Protein AF-A0A2S3R1T7-F1 (afdb_monomer_lite)

Foldseek 3Di:
DDDPDDDDDPDDPPDDPPPPDPPDFDDDPPDGCVLLVLLVVLCVVCVVVVNNVVSNVVSVVSSVVVVVDVVPHPPCPVVVVCQCVLVDFDPPDPPDHTPVPPPPPD

pLDDT: mean 74.43, std 14.08, range [41.09, 93.0]

Organism: Vibrio vulnificus (NCBI:txid672)

Secondary structure (DSSP, 8-state):
-PPPP-------TT-----S-S----EETTEEHHHHHHHHHHHHHHHHHT-HHHHHHHHHHHHHHHHHHHHHS-TTHHHHHHHHTT-S----BTTB--TT------

Radius of gyration: 21.79 Å; chains: 1; bounding box: 46×53×45 Å

InterPro domains:
  IPR009838 Type IV conjugative transfer system, protein TraL [PF07178] (18-104)

Sequence (106 aa):
MSQPPTQQYTLQANQNIVPYRVNEPQMVGPLNLKEIAPLVLFGLIGTAIGQTNYSVLVGGAITIVNMKLSKNFPPGYLYHYLWYQGFIPAKVTKYFPDPIKRRFYQ

Structure (mmCIF, N/CA/C/O backbone):
data_AF-A0A2S3R1T7-F1
#
_entry.id   AF-A0A2S3R1T7-F1
#
loop_
_atom_site.group_PDB
_atom_site.id
_atom_site.type_symbol
_atom_site.label_atom_id
_atom_site.label_alt_id
_atom_site.label_comp_id
_atom_site.label_asym_id
_atom_site.label_entity_id
_atom_site.label_seq_id
_atom_site.pdbx_PDB_ins_code
_atom_site.Cartn_x
_atom_site.Cartn_y
_atom_site.Cartn_z
_atom_site.occupancy
_atom_site.B_iso_or_equiv
_atom_site.auth_seq_id
_atom_site.auth_comp_id
_atom_site.auth_asym_id
_atom_site.auth_atom_id
_atom_site.pdbx_PDB_model_num
ATOM 1 N N . MET A 1 1 ? 25.629 25.455 9.169 1.00 43.09 1 MET A N 1
ATOM 2 C CA . MET A 1 1 ? 25.339 24.417 8.156 1.00 43.09 1 MET A CA 1
ATOM 3 C C . MET A 1 1 ? 25.508 25.048 6.785 1.00 43.09 1 MET A C 1
ATOM 5 O O . MET A 1 1 ? 24.627 25.769 6.342 1.00 43.09 1 MET A O 1
ATOM 9 N N . SER A 1 2 ? 26.682 24.888 6.179 1.00 41.09 2 SER A N 1
ATOM 10 C CA . SER A 1 2 ? 26.995 25.367 4.830 1.00 41.09 2 SER A CA 1
ATOM 11 C C . SER A 1 2 ? 26.393 24.413 3.795 1.00 41.09 2 SER A C 1
ATOM 13 O O . SER A 1 2 ? 26.560 23.200 3.902 1.00 41.09 2 SER A O 1
ATOM 15 N N . GLN A 1 3 ? 25.664 24.947 2.814 1.00 50.38 3 GLN A N 1
ATOM 16 C CA . GLN A 1 3 ? 25.212 24.168 1.660 1.00 50.38 3 GLN A CA 1
ATOM 17 C C . GLN A 1 3 ? 26.439 23.731 0.839 1.00 50.38 3 GLN A C 1
ATOM 19 O O . GLN A 1 3 ? 27.363 24.535 0.681 1.00 50.38 3 GLN A O 1
ATOM 24 N N . PRO A 1 4 ? 26.496 22.485 0.331 1.00 48.59 4 PRO A N 1
ATOM 25 C CA . PRO A 1 4 ? 27.588 22.073 -0.539 1.00 48.59 4 PRO A CA 1
ATOM 26 C C . PRO A 1 4 ? 27.517 22.843 -1.871 1.00 48.59 4 PRO A C 1
ATOM 28 O O . PRO A 1 4 ? 26.417 23.114 -2.357 1.00 48.59 4 PRO A O 1
ATOM 31 N N . PRO A 1 5 ? 28.663 23.206 -2.472 1.00 48.72 5 PRO A N 1
ATOM 32 C CA . PRO A 1 5 ? 28.693 23.960 -3.719 1.00 48.72 5 PRO A CA 1
ATOM 33 C C . PRO A 1 5 ? 28.074 23.143 -4.860 1.00 48.72 5 PRO A C 1
ATOM 35 O O . PRO A 1 5 ? 28.486 22.015 -5.134 1.00 48.72 5 PRO A O 1
ATOM 38 N N . THR A 1 6 ? 27.089 23.720 -5.546 1.00 56.72 6 THR A N 1
ATOM 39 C CA . THR A 1 6 ? 26.503 23.178 -6.774 1.00 56.72 6 THR A CA 1
ATOM 40 C C . THR A 1 6 ? 27.529 23.261 -7.901 1.00 56.72 6 THR A C 1
ATOM 42 O O . THR A 1 6 ? 27.731 24.309 -8.510 1.00 56.72 6 THR A O 1
ATOM 45 N N . GLN A 1 7 ? 28.209 22.148 -8.179 1.00 57.16 7 GLN A N 1
ATOM 46 C CA . GLN A 1 7 ? 29.096 22.035 -9.335 1.00 57.16 7 GLN A CA 1
ATOM 47 C C . GLN A 1 7 ? 28.272 22.148 -10.626 1.00 57.16 7 GLN A C 1
ATOM 49 O O . GLN A 1 7 ? 27.462 21.275 -10.936 1.00 57.16 7 GLN A O 1
ATOM 54 N N . GLN A 1 8 ? 28.451 23.243 -11.367 1.00 57.38 8 GLN A N 1
ATOM 55 C CA . GLN A 1 8 ? 27.872 23.410 -12.696 1.00 57.38 8 GLN A CA 1
ATOM 56 C C . GLN A 1 8 ? 28.725 22.637 -13.705 1.00 57.38 8 GLN A C 1
ATOM 58 O O . GLN A 1 8 ? 29.816 23.067 -14.072 1.00 57.38 8 GLN A O 1
ATOM 63 N N . TYR A 1 9 ? 28.238 21.477 -14.139 1.00 60.09 9 TYR A N 1
ATOM 64 C CA . TYR A 1 9 ? 28.852 20.710 -15.220 1.00 60.09 9 TYR A CA 1
ATOM 65 C C . TYR A 1 9 ? 28.493 21.357 -16.566 1.00 60.09 9 TYR A C 1
ATOM 67 O O . TYR A 1 9 ? 27.315 21.455 -16.911 1.00 60.09 9 TYR A O 1
ATOM 75 N N . THR A 1 10 ? 29.486 21.796 -17.342 1.00 65.94 10 THR A N 1
ATOM 76 C CA . THR A 1 10 ? 29.294 22.201 -18.741 1.00 65.94 10 THR A CA 1
ATOM 77 C C . THR A 1 10 ? 29.127 20.950 -19.603 1.00 65.94 10 THR A C 1
ATOM 79 O O . THR A 1 10 ? 30.091 20.262 -19.932 1.00 65.94 10 THR A O 1
ATOM 82 N N . LEU A 1 11 ? 27.881 20.613 -19.934 1.00 66.31 11 LEU A N 1
ATOM 83 C CA . LEU A 1 11 ? 27.566 19.462 -20.781 1.00 66.31 11 LEU A CA 1
ATOM 84 C C . LEU A 1 11 ? 27.911 19.756 -22.241 1.00 66.31 11 LEU A C 1
ATOM 86 O O . LEU A 1 11 ? 27.651 20.849 -22.744 1.00 66.31 11 LEU A O 1
ATOM 90 N N . GLN A 1 12 ? 28.433 18.754 -22.943 1.00 74.38 12 GLN A N 1
ATOM 91 C CA . GLN A 1 12 ? 28.523 18.801 -24.401 1.00 74.38 12 GLN A CA 1
ATOM 92 C C . GLN A 1 12 ? 27.112 18.753 -25.010 1.00 74.38 12 GLN A C 1
ATOM 94 O O . GLN A 1 12 ? 26.214 18.128 -24.448 1.00 74.38 12 GLN A O 1
ATOM 99 N N . ALA A 1 13 ? 26.908 19.375 -26.176 1.00 73.31 13 ALA A N 1
ATOM 100 C CA . ALA A 1 13 ? 25.587 19.510 -26.810 1.00 73.31 13 ALA A CA 1
ATOM 101 C C . ALA A 1 13 ? 24.879 18.172 -27.129 1.00 73.31 13 ALA A C 1
ATOM 103 O O . ALA A 1 13 ? 23.680 18.153 -27.388 1.00 73.31 13 ALA A O 1
ATOM 104 N N . ASN A 1 14 ? 25.609 17.054 -27.110 1.00 76.19 14 ASN A N 1
ATOM 105 C CA . ASN A 1 14 ? 25.107 15.697 -27.331 1.00 76.19 14 ASN A CA 1
ATOM 106 C C . ASN A 1 14 ? 24.950 14.868 -26.040 1.00 76.19 14 ASN A C 1
ATOM 108 O O . ASN A 1 14 ? 24.643 13.678 -26.123 1.00 76.19 14 ASN A O 1
ATOM 112 N N . GLN A 1 15 ? 25.189 15.447 -24.862 1.00 69.56 15 GLN A N 1
ATOM 113 C CA . GLN A 1 15 ? 25.098 14.756 -23.579 1.00 69.56 15 GLN A CA 1
ATOM 114 C C . GLN A 1 15 ? 23.893 15.253 -22.781 1.00 69.56 15 GLN A C 1
ATOM 116 O O . GLN A 1 15 ? 23.793 16.425 -22.430 1.00 69.56 15 GLN A O 1
ATOM 121 N N . ASN A 1 16 ? 22.997 14.328 -22.441 1.00 65.44 16 ASN A N 1
ATOM 122 C CA . ASN A 1 16 ? 21.916 14.587 -21.497 1.00 65.44 16 ASN A CA 1
ATOM 123 C C . ASN A 1 16 ? 22.394 14.256 -20.079 1.00 65.44 16 ASN A C 1
ATOM 125 O O . ASN A 1 16 ? 22.979 13.193 -19.861 1.00 65.44 16 ASN A O 1
ATOM 129 N N . ILE A 1 17 ? 22.102 15.124 -19.100 1.00 65.94 17 ILE A N 1
ATOM 130 C CA . ILE A 1 17 ? 22.200 14.734 -17.686 1.00 65.94 17 ILE A CA 1
ATOM 131 C C . ILE A 1 17 ? 21.187 13.617 -17.480 1.00 65.94 17 ILE A C 1
ATOM 133 O O . ILE A 1 17 ? 19.980 13.853 -17.504 1.00 65.94 17 ILE A O 1
ATOM 137 N N . VAL A 1 18 ? 21.675 12.399 -17.265 1.00 62.34 18 VAL A N 1
ATOM 138 C CA . VAL A 1 18 ? 20.841 11.348 -16.693 1.00 62.34 18 VAL A CA 1
ATOM 139 C C . VAL A 1 18 ? 20.689 11.708 -15.215 1.00 62.34 18 VAL A C 1
ATOM 141 O O . VAL A 1 18 ? 21.694 11.711 -14.498 1.00 62.34 18 VAL A O 1
ATOM 144 N N . PRO A 1 19 ? 19.486 12.086 -14.741 1.00 66.00 19 PRO A N 1
ATOM 145 C CA . PRO A 1 19 ? 19.298 12.423 -13.340 1.00 66.00 19 PRO A CA 1
ATOM 146 C C . PRO A 1 19 ? 19.708 11.222 -12.494 1.00 66.00 19 PRO A C 1
ATOM 148 O O . PRO A 1 19 ? 19.260 10.100 -12.727 1.00 66.00 19 PRO A O 1
ATOM 151 N N . TYR A 1 20 ? 20.586 11.480 -11.525 1.00 60.12 20 TYR A N 1
ATOM 152 C CA . TYR A 1 20 ? 21.307 10.454 -10.779 1.00 60.12 20 TYR A CA 1
ATOM 153 C C . TYR A 1 20 ? 20.366 9.408 -10.163 1.00 60.12 20 TYR A C 1
ATOM 155 O O . TYR A 1 20 ? 20.756 8.245 -10.088 1.00 60.12 20 TYR A O 1
ATOM 163 N N . ARG A 1 21 ? 19.129 9.771 -9.763 1.00 59.19 21 ARG A N 1
ATOM 164 C CA . ARG A 1 21 ? 18.164 8.847 -9.139 1.00 59.19 21 ARG A CA 1
ATOM 165 C C . ARG A 1 21 ? 16.702 9.285 -9.328 1.00 59.19 21 ARG A C 1
ATOM 167 O O . ARG A 1 21 ? 16.212 10.143 -8.608 1.00 59.19 21 ARG A O 1
ATOM 174 N N . VAL A 1 22 ? 15.982 8.673 -10.272 1.00 57.19 22 VAL A N 1
ATOM 175 C CA . VAL A 1 22 ? 14.524 8.894 -10.467 1.00 57.19 22 VAL A CA 1
ATOM 176 C C . VAL A 1 22 ? 13.673 8.011 -9.538 1.00 57.19 22 VAL A C 1
ATOM 178 O O . VAL A 1 22 ? 12.534 8.342 -9.228 1.00 57.19 22 VAL A O 1
ATOM 181 N N . ASN A 1 23 ? 14.233 6.895 -9.058 1.00 57.81 23 ASN A N 1
ATOM 182 C CA . ASN A 1 23 ? 13.485 5.834 -8.373 1.00 57.81 23 ASN A CA 1
ATOM 183 C C . ASN A 1 23 ? 13.720 5.753 -6.858 1.00 57.81 23 ASN A C 1
ATOM 185 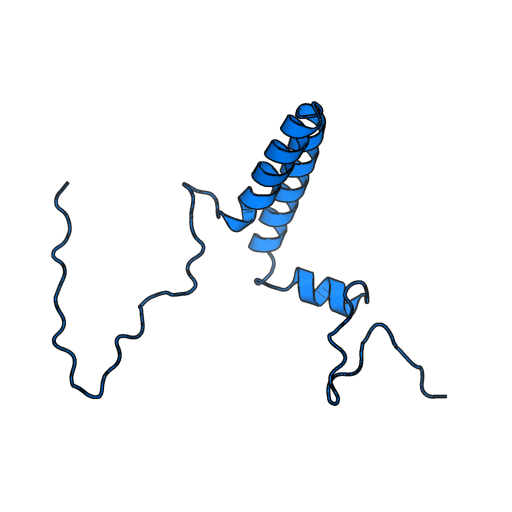O O . ASN A 1 23 ? 13.349 4.749 -6.246 1.00 57.81 23 ASN A O 1
ATOM 189 N N . GLU A 1 24 ? 14.334 6.759 -6.234 1.00 61.78 24 GLU A N 1
ATOM 190 C CA . GLU A 1 24 ? 14.485 6.721 -4.781 1.00 61.78 24 GLU A CA 1
ATOM 191 C C . GLU A 1 24 ? 13.119 6.804 -4.089 1.00 61.78 24 GLU A C 1
ATOM 193 O O . GLU A 1 24 ? 12.300 7.666 -4.426 1.00 61.78 24 GLU A O 1
ATOM 198 N N . PRO A 1 25 ? 12.827 5.898 -3.137 1.00 64.06 25 PRO A N 1
ATOM 199 C CA . PRO A 1 25 ? 11.615 6.004 -2.347 1.00 64.06 25 PRO A CA 1
ATOM 200 C C . PRO A 1 25 ? 11.649 7.323 -1.576 1.00 64.06 25 PRO A C 1
ATOM 202 O O . PRO A 1 25 ? 12.605 7.604 -0.858 1.00 64.06 25 PRO A O 1
ATOM 205 N N . GLN A 1 26 ? 10.601 8.131 -1.721 1.00 70.12 26 GLN A N 1
ATOM 206 C CA . GLN A 1 26 ? 10.478 9.374 -0.973 1.00 70.12 26 GLN A CA 1
ATOM 207 C C . GLN A 1 26 ? 10.357 9.032 0.516 1.00 70.12 26 GLN A C 1
ATOM 209 O O . GLN A 1 26 ? 9.362 8.454 0.959 1.00 70.12 26 GLN A O 1
ATOM 214 N N . MET A 1 27 ? 11.408 9.325 1.275 1.00 72.81 27 MET A N 1
ATOM 215 C CA . MET A 1 27 ? 11.465 9.034 2.702 1.00 72.81 27 MET A CA 1
ATOM 216 C C . MET A 1 27 ? 10.848 10.190 3.489 1.00 72.81 27 MET A C 1
ATOM 218 O O . MET A 1 27 ? 11.152 11.355 3.241 1.00 72.81 27 MET A O 1
ATOM 222 N N . VAL A 1 28 ? 9.997 9.862 4.459 1.00 67.81 28 VAL A N 1
ATOM 223 C CA . VAL A 1 28 ? 9.510 10.793 5.480 1.00 67.81 28 VAL A CA 1
ATOM 224 C C . VAL A 1 28 ? 10.065 10.311 6.817 1.00 67.81 28 VAL A C 1
ATOM 226 O O . VAL A 1 28 ? 9.548 9.379 7.435 1.00 67.81 28 VAL A O 1
ATOM 229 N N . GLY A 1 29 ? 11.180 10.908 7.240 1.00 75.25 29 GLY A N 1
ATOM 230 C CA . GLY A 1 29 ? 11.941 10.426 8.394 1.00 75.25 29 GLY A CA 1
ATOM 231 C C . GLY A 1 29 ? 12.503 9.013 8.148 1.00 75.25 29 GLY A C 1
ATOM 232 O O . GLY A 1 29 ? 13.092 8.784 7.092 1.00 75.25 29 GLY A O 1
ATOM 233 N N . PRO A 1 30 ? 12.340 8.053 9.083 1.00 72.88 30 PRO A N 1
ATOM 234 C CA . PRO A 1 30 ? 12.812 6.677 8.901 1.00 72.88 30 PRO A CA 1
ATOM 235 C C . PRO A 1 30 ? 11.871 5.808 8.051 1.00 72.88 30 PRO A C 1
ATOM 237 O O . PRO A 1 30 ? 12.193 4.654 7.773 1.00 72.88 30 PRO A O 1
ATOM 240 N N . LEU A 1 31 ? 10.698 6.321 7.673 1.00 69.31 31 LEU A N 1
ATOM 241 C CA . LEU A 1 31 ? 9.642 5.548 7.030 1.00 69.31 31 LEU A CA 1
ATOM 242 C C . LEU A 1 31 ? 9.462 5.971 5.569 1.00 69.31 31 LEU A C 1
ATOM 244 O O . LEU A 1 31 ? 9.542 7.147 5.212 1.00 69.31 31 LEU A O 1
ATOM 248 N N . ASN A 1 32 ? 9.193 4.996 4.708 1.00 78.06 32 ASN A N 1
ATOM 249 C CA . ASN A 1 32 ? 8.912 5.240 3.299 1.00 78.06 32 ASN A CA 1
ATOM 250 C C . ASN A 1 32 ? 7.488 5.798 3.138 1.00 78.06 32 ASN A C 1
ATOM 252 O O . ASN A 1 32 ? 6.535 5.250 3.698 1.00 78.06 32 ASN A O 1
ATOM 256 N N . LEU A 1 33 ? 7.313 6.851 2.334 1.00 79.50 33 LEU A N 1
ATOM 257 C CA . LEU A 1 33 ? 6.005 7.473 2.108 1.00 79.50 33 LEU A CA 1
ATOM 258 C C . LEU A 1 33 ? 4.974 6.472 1.564 1.00 79.50 33 LEU A C 1
ATOM 260 O O . LEU A 1 33 ? 3.805 6.512 1.945 1.00 79.50 33 LEU A O 1
ATOM 264 N N . LYS A 1 34 ? 5.414 5.516 0.736 1.00 76.19 34 LYS A N 1
ATOM 265 C CA . LYS A 1 34 ? 4.547 4.452 0.204 1.00 76.19 34 LYS A CA 1
ATOM 266 C C . LYS A 1 34 ? 4.025 3.504 1.289 1.00 76.19 34 LYS A C 1
ATOM 268 O O . LYS A 1 34 ? 2.942 2.949 1.139 1.00 76.19 34 LYS A O 1
ATOM 273 N N . GLU A 1 35 ? 4.776 3.322 2.371 1.00 81.25 35 GLU A N 1
ATOM 274 C CA . GLU A 1 35 ? 4.410 2.429 3.478 1.00 81.25 35 GLU A CA 1
ATOM 275 C C . GLU A 1 35 ? 3.455 3.112 4.467 1.00 81.25 35 GLU A C 1
ATOM 277 O O . GLU A 1 35 ? 2.568 2.458 5.018 1.00 81.25 35 GLU A O 1
ATOM 282 N N . ILE A 1 36 ? 3.593 4.430 4.651 1.00 85.50 36 ILE A N 1
ATOM 283 C CA . ILE A 1 36 ? 2.734 5.244 5.530 1.00 85.50 36 ILE A CA 1
ATOM 284 C C . ILE A 1 36 ? 1.420 5.655 4.850 1.00 85.50 36 ILE A C 1
ATOM 286 O O . ILE A 1 36 ? 0.425 5.900 5.534 1.00 85.50 36 ILE A O 1
ATOM 290 N N . ALA A 1 37 ? 1.385 5.709 3.515 1.00 86.75 37 ALA A N 1
ATOM 291 C CA . ALA A 1 37 ? 0.211 6.131 2.751 1.00 86.75 37 ALA A CA 1
ATOM 292 C C . ALA A 1 37 ? -1.125 5.490 3.201 1.00 86.75 37 ALA A C 1
ATOM 294 O O . ALA A 1 37 ? -2.100 6.234 3.327 1.00 86.75 37 ALA A O 1
ATOM 295 N N . PRO A 1 38 ? -1.209 4.176 3.509 1.00 88.25 38 PRO A N 1
ATOM 296 C CA . PRO A 1 38 ? -2.443 3.563 3.995 1.00 88.25 38 PRO A CA 1
ATOM 297 C C . PRO A 1 38 ? 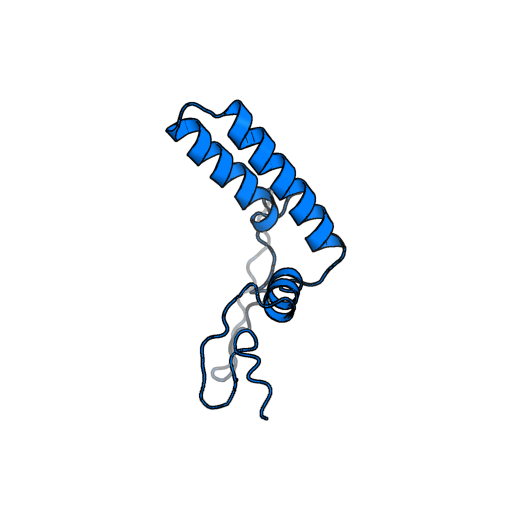-2.896 4.154 5.331 1.00 88.25 38 PRO A C 1
ATOM 299 O O . PRO A 1 38 ? -4.053 4.537 5.463 1.00 88.25 38 PRO A O 1
ATOM 302 N N . LEU A 1 39 ? -1.995 4.283 6.307 1.00 90.94 39 LEU A N 1
ATOM 303 C CA . LEU A 1 39 ? -2.321 4.831 7.623 1.00 90.94 39 LEU A CA 1
ATOM 304 C C . LEU A 1 39 ? -2.876 6.257 7.525 1.00 90.94 39 LEU A C 1
ATOM 306 O O . LEU A 1 39 ? -3.891 6.562 8.147 1.00 90.94 39 LEU A O 1
ATOM 310 N N . VAL A 1 40 ? -2.247 7.112 6.714 1.00 90.19 40 VAL A N 1
ATOM 311 C CA . VAL A 1 40 ? -2.705 8.496 6.508 1.00 90.19 40 VAL A CA 1
ATOM 312 C C . VAL A 1 40 ? -4.065 8.520 5.816 1.00 90.19 40 VAL A C 1
ATOM 314 O O . VAL A 1 40 ? -4.966 9.224 6.265 1.00 90.19 40 VAL A O 1
ATOM 317 N N . LEU A 1 41 ? -4.244 7.718 4.762 1.00 92.00 41 LEU A N 1
ATOM 318 C CA . LEU A 1 41 ? -5.499 7.650 4.018 1.00 92.00 41 LEU A CA 1
ATOM 319 C C . LEU A 1 41 ? -6.658 7.168 4.900 1.00 92.00 41 LEU A C 1
ATOM 321 O O . LEU A 1 41 ? -7.708 7.803 4.941 1.00 92.00 41 LEU A O 1
ATOM 325 N N . PHE A 1 42 ? -6.465 6.078 5.642 1.00 92.62 42 PHE A N 1
ATOM 326 C CA . PHE A 1 42 ? -7.483 5.565 6.557 1.00 92.62 42 PHE A CA 1
ATOM 327 C C . PHE A 1 42 ? -7.722 6.505 7.742 1.00 92.62 42 PHE A C 1
ATOM 329 O O . PHE A 1 42 ? -8.861 6.635 8.187 1.00 92.62 42 PHE A O 1
ATOM 336 N N . GLY A 1 43 ? -6.697 7.213 8.220 1.00 91.38 43 GLY A N 1
ATOM 337 C CA . GLY A 1 43 ? -6.856 8.285 9.201 1.00 91.38 43 GLY A CA 1
ATOM 338 C C . GLY A 1 43 ? -7.811 9.368 8.697 1.00 91.38 43 GLY A C 1
ATOM 339 O O . GLY A 1 43 ? -8.819 9.631 9.346 1.00 91.38 43 GLY A O 1
ATOM 340 N N . LEU A 1 44 ? -7.557 9.908 7.499 1.00 93.00 44 LEU A N 1
ATOM 341 C CA . LEU A 1 44 ? -8.401 10.934 6.870 1.00 93.00 44 LEU A CA 1
ATOM 342 C C . LEU A 1 44 ? -9.841 10.454 6.626 1.00 93.00 44 LEU A C 1
ATOM 344 O O . LEU A 1 44 ? -10.798 11.187 6.874 1.00 93.00 44 LEU A O 1
ATOM 348 N N . ILE A 1 45 ? -10.010 9.211 6.167 1.00 92.69 45 ILE A N 1
ATOM 349 C CA . ILE A 1 45 ? -11.337 8.619 5.948 1.00 92.69 45 ILE A CA 1
ATOM 350 C C . ILE A 1 45 ? -12.079 8.447 7.279 1.00 92.69 45 ILE A C 1
ATOM 352 O O . ILE A 1 45 ? -13.261 8.768 7.381 1.00 92.69 45 ILE A O 1
ATOM 356 N N . GLY A 1 46 ? -11.399 7.975 8.324 1.00 90.88 46 GLY A N 1
ATOM 357 C CA . GLY A 1 46 ? -12.029 7.784 9.628 1.00 90.88 46 GLY A CA 1
ATOM 358 C C . GLY A 1 46 ? -12.412 9.081 10.309 1.00 90.88 46 GLY A C 1
ATOM 359 O O . GLY A 1 46 ? -13.479 9.131 10.915 1.00 90.88 46 GLY A O 1
ATOM 360 N N . THR A 1 47 ? -11.606 10.137 10.164 1.00 92.00 47 THR A N 1
ATOM 361 C CA . THR A 1 47 ? -11.982 11.458 10.678 1.00 92.00 47 THR A CA 1
ATOM 362 C C . THR A 1 47 ? -13.206 12.005 9.954 1.00 92.00 47 THR A C 1
ATOM 364 O O . THR A 1 47 ? -14.070 12.588 10.599 1.00 92.00 47 THR A O 1
ATOM 367 N N . ALA A 1 48 ? -13.332 11.766 8.644 1.00 92.75 48 ALA A N 1
ATOM 368 C CA . ALA A 1 48 ? -14.503 12.186 7.874 1.00 92.75 48 ALA A CA 1
ATOM 369 C C . ALA A 1 48 ? -15.791 11.434 8.273 1.00 92.75 48 ALA A C 1
ATOM 371 O O . ALA A 1 48 ? -16.871 12.014 8.246 1.00 92.75 48 ALA A O 1
ATOM 372 N N . ILE A 1 49 ? -15.682 10.159 8.661 1.00 93.00 49 ILE A N 1
ATOM 373 C CA . ILE A 1 49 ? -16.822 9.298 9.037 1.00 93.00 49 ILE A CA 1
ATOM 374 C C . ILE A 1 49 ? -17.122 9.361 10.552 1.00 93.00 49 ILE A C 1
ATOM 376 O O . ILE A 1 49 ? -18.127 8.830 11.019 1.00 93.00 49 ILE A O 1
ATOM 380 N N . GLY A 1 50 ? -16.261 10.006 11.348 1.00 91.19 50 GLY A N 1
ATOM 381 C CA . GLY A 1 50 ? -16.368 10.034 12.812 1.00 91.19 50 GLY A CA 1
ATOM 382 C C . GLY A 1 50 ? -15.974 8.714 13.490 1.00 91.19 50 GLY A C 1
ATOM 383 O O . GLY A 1 50 ? -16.276 8.505 14.660 1.00 91.19 50 GLY A O 1
ATOM 384 N N . GLN A 1 51 ? -15.292 7.818 12.770 1.00 92.50 51 GLN A N 1
ATOM 385 C CA . GLN A 1 51 ? -14.859 6.490 13.230 1.00 92.50 51 GLN A CA 1
ATOM 386 C C . GLN A 1 51 ? -13.328 6.359 13.198 1.00 92.50 51 GLN A C 1
ATOM 388 O O . GLN A 1 51 ? -12.770 5.361 12.734 1.00 92.50 51 GLN A O 1
ATOM 393 N N . THR A 1 52 ? -12.629 7.385 13.689 1.00 90.44 52 THR A N 1
ATOM 394 C CA . THR A 1 52 ? -11.161 7.486 13.641 1.00 90.44 52 THR A CA 1
ATOM 395 C C . THR A 1 52 ? -10.460 6.313 14.326 1.00 90.44 52 THR A C 1
ATOM 397 O O . THR A 1 52 ? -9.466 5.810 13.816 1.00 90.44 52 THR A O 1
ATOM 400 N N . ASN A 1 53 ? -10.984 5.822 15.453 1.00 91.38 53 ASN A N 1
ATOM 401 C CA . ASN A 1 53 ? -10.339 4.735 16.198 1.00 91.38 53 ASN A CA 1
ATOM 402 C C . ASN A 1 53 ? -10.246 3.449 15.363 1.00 91.38 53 ASN A C 1
ATOM 404 O O . ASN A 1 53 ? -9.177 2.852 15.252 1.00 91.38 53 ASN A O 1
ATOM 408 N N . TYR A 1 54 ? -11.349 3.049 14.728 1.00 92.06 54 TYR A N 1
ATOM 409 C CA . TYR A 1 54 ? -11.376 1.849 13.891 1.00 92.06 54 TYR A CA 1
ATOM 410 C C . TYR A 1 54 ? -10.551 2.028 12.622 1.00 92.06 54 TYR A C 1
ATOM 412 O O . TYR A 1 54 ? -9.827 1.116 12.224 1.00 92.06 54 TYR A O 1
ATOM 420 N N . SER A 1 55 ? -10.614 3.204 11.998 1.00 91.75 55 SER A N 1
ATOM 421 C CA . SER A 1 55 ? -9.871 3.448 10.766 1.00 91.75 55 SER A CA 1
ATOM 422 C C . SER A 1 55 ? -8.359 3.458 10.996 1.00 91.75 55 SER A C 1
ATOM 424 O O . SER A 1 55 ? -7.622 2.896 10.192 1.00 91.75 55 SER A O 1
ATOM 426 N N . VAL A 1 56 ? -7.889 4.026 12.110 1.00 91.94 56 VAL A N 1
ATOM 427 C CA . VAL A 1 56 ? -6.466 4.051 12.469 1.00 91.94 56 VAL A CA 1
ATOM 428 C C . VAL A 1 56 ? -5.961 2.640 12.760 1.00 91.94 56 VAL A C 1
ATOM 430 O O . VAL A 1 56 ? -4.870 2.291 12.312 1.00 91.94 56 VAL A O 1
ATOM 433 N N . LEU A 1 57 ? -6.754 1.797 13.430 1.00 92.69 57 LEU A N 1
ATOM 434 C CA . LEU A 1 57 ? -6.398 0.390 13.648 1.00 92.69 57 LEU A CA 1
ATOM 435 C C . LEU A 1 57 ? -6.275 -0.379 12.326 1.00 92.69 57 LEU A C 1
ATOM 437 O O . LEU A 1 57 ? -5.287 -1.083 12.113 1.00 92.69 57 LEU A O 1
ATOM 441 N N . VAL A 1 58 ? -7.238 -0.209 11.417 1.00 92.94 58 VAL A N 1
ATOM 442 C CA . VAL A 1 58 ? -7.215 -0.850 10.092 1.00 92.94 58 VAL A CA 1
ATOM 443 C C . VAL A 1 58 ? -6.041 -0.339 9.254 1.00 92.94 58 VAL A C 1
ATOM 445 O O . VAL A 1 58 ? -5.280 -1.135 8.702 1.00 92.94 58 VAL A O 1
ATOM 448 N N . GLY A 1 59 ? -5.840 0.979 9.204 1.00 91.00 59 GLY A N 1
ATOM 449 C CA . GLY A 1 59 ? -4.727 1.606 8.495 1.00 91.00 59 GLY A CA 1
ATOM 450 C C . GLY A 1 59 ? -3.368 1.165 9.038 1.00 91.00 59 GLY A C 1
ATOM 451 O O . GLY A 1 59 ? -2.476 0.829 8.263 1.00 91.00 59 GLY A O 1
ATOM 452 N N . GLY A 1 60 ? -3.231 1.080 10.363 1.00 91.50 60 GLY A N 1
ATOM 453 C CA . GLY A 1 60 ? -2.026 0.599 11.034 1.00 91.50 60 GLY A CA 1
ATOM 454 C C . GLY A 1 60 ? -1.725 -0.863 10.718 1.00 91.50 60 GLY A C 1
ATOM 455 O O . GLY A 1 60 ? -0.592 -1.192 10.362 1.00 91.50 60 GLY A O 1
ATOM 456 N N . ALA A 1 61 ? -2.736 -1.734 10.763 1.00 92.00 61 ALA A N 1
ATOM 457 C CA . ALA A 1 61 ? -2.581 -3.141 10.401 1.00 92.00 61 ALA A CA 1
ATOM 458 C C . ALA A 1 61 ? -2.104 -3.306 8.946 1.00 92.00 61 ALA A C 1
ATOM 460 O O . ALA A 1 61 ? -1.146 -4.039 8.688 1.00 92.00 61 ALA A O 1
ATOM 461 N N . ILE A 1 62 ? -2.710 -2.574 8.005 1.00 90.44 62 ILE A N 1
ATOM 462 C CA . ILE A 1 62 ? -2.322 -2.598 6.586 1.00 90.44 62 ILE A CA 1
ATOM 463 C C . ILE A 1 62 ? -0.894 -2.078 6.399 1.00 90.44 62 ILE A C 1
ATOM 465 O O . ILE A 1 62 ? -0.116 -2.686 5.664 1.00 90.44 62 ILE A O 1
ATOM 469 N N . THR A 1 63 ? -0.514 -0.995 7.081 1.00 90.38 63 THR A N 1
ATOM 470 C CA . THR A 1 63 ? 0.856 -0.467 7.031 1.00 90.38 63 THR A CA 1
ATOM 471 C C . THR A 1 63 ? 1.871 -1.486 7.548 1.00 90.38 63 THR A C 1
ATOM 473 O O . THR A 1 63 ? 2.873 -1.715 6.876 1.00 90.38 63 THR A O 1
ATOM 476 N N . ILE A 1 64 ? 1.610 -2.181 8.660 1.00 89.81 64 ILE A N 1
ATOM 477 C CA . ILE A 1 64 ? 2.514 -3.227 9.176 1.00 89.81 64 ILE A CA 1
ATOM 478 C C . ILE A 1 64 ? 2.680 -4.369 8.164 1.00 89.81 64 ILE A C 1
ATOM 480 O O . ILE A 1 64 ? 3.798 -4.842 7.938 1.00 89.81 64 ILE A O 1
ATOM 484 N N . VAL A 1 65 ? 1.585 -4.809 7.537 1.00 89.00 65 VAL A N 1
ATOM 485 C CA . VAL A 1 65 ? 1.628 -5.846 6.494 1.00 89.00 65 VAL A CA 1
ATOM 486 C C . VAL A 1 65 ? 2.442 -5.365 5.293 1.00 89.00 65 VAL A C 1
ATOM 488 O O . VAL A 1 65 ? 3.324 -6.091 4.836 1.00 89.00 65 VAL A O 1
ATOM 491 N N . ASN A 1 66 ? 2.222 -4.132 4.832 1.00 85.00 66 ASN A N 1
ATOM 492 C CA . ASN A 1 66 ? 2.993 -3.539 3.739 1.00 85.00 66 ASN A CA 1
ATOM 493 C C . ASN A 1 66 ? 4.482 -3.427 4.077 1.00 85.00 66 ASN A C 1
ATOM 495 O O . ASN A 1 66 ? 5.311 -3.789 3.251 1.00 85.00 66 ASN A O 1
ATOM 499 N N . MET A 1 67 ? 4.840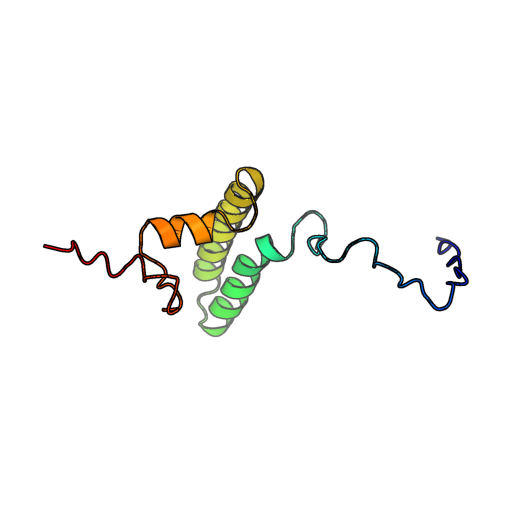 -3.011 5.293 1.00 84.38 67 MET A N 1
ATOM 500 C CA . MET A 1 67 ? 6.239 -2.951 5.729 1.00 84.38 67 MET A CA 1
ATOM 501 C C . MET A 1 67 ? 6.896 -4.336 5.724 1.00 84.38 67 MET A C 1
ATOM 503 O O . MET A 1 67 ? 8.050 -4.472 5.321 1.00 84.38 67 MET A O 1
ATOM 507 N N . LYS A 1 68 ? 6.179 -5.386 6.147 1.00 86.69 68 LYS A N 1
ATOM 508 C CA . LYS A 1 68 ? 6.686 -6.766 6.078 1.00 86.69 68 LYS A CA 1
ATOM 509 C C . LYS A 1 68 ? 6.837 -7.250 4.636 1.00 86.69 68 LYS A C 1
ATOM 511 O O . LYS A 1 68 ? 7.826 -7.908 4.326 1.00 86.69 68 LYS A O 1
ATOM 516 N N . LEU A 1 69 ? 5.887 -6.930 3.760 1.00 83.44 69 LEU A N 1
ATOM 517 C CA . LEU A 1 69 ? 5.947 -7.319 2.351 1.00 83.44 69 LEU A CA 1
ATOM 518 C C . LEU A 1 69 ? 7.090 -6.619 1.616 1.00 83.44 69 LEU A C 1
ATOM 520 O O . LEU A 1 69 ? 7.873 -7.296 0.962 1.00 83.44 69 LEU A O 1
ATOM 524 N N . SER A 1 70 ? 7.232 -5.303 1.776 1.00 78.75 70 SER A N 1
ATOM 525 C CA . SER A 1 70 ? 8.290 -4.518 1.126 1.00 78.75 70 SER A CA 1
ATOM 526 C C . SER A 1 70 ? 9.698 -4.935 1.554 1.00 78.75 70 SER A C 1
ATOM 528 O O . SER A 1 70 ? 10.637 -4.792 0.779 1.00 78.75 70 SER A O 1
ATOM 530 N N . LYS A 1 71 ? 9.863 -5.461 2.776 1.00 81.81 71 LYS A N 1
ATOM 531 C CA . LYS A 1 71 ? 11.152 -5.983 3.255 1.00 81.81 71 LYS A CA 1
ATOM 532 C C . LYS A 1 71 ? 11.523 -7.332 2.641 1.00 81.81 71 LYS A C 1
ATOM 534 O O . LYS A 1 71 ? 12.701 -7.586 2.423 1.00 81.81 71 LYS A O 1
ATOM 539 N N . ASN A 1 72 ? 10.536 -8.193 2.399 1.00 83.31 72 ASN A N 1
ATOM 540 C CA . ASN A 1 72 ? 10.768 -9.570 1.958 1.00 83.31 72 ASN A CA 1
ATOM 541 C C . ASN A 1 72 ? 10.663 -9.745 0.439 1.00 83.31 72 ASN A C 1
ATOM 543 O O . ASN A 1 72 ? 11.222 -10.695 -0.104 1.00 83.31 72 ASN A O 1
ATOM 547 N N . PHE A 1 73 ? 9.931 -8.864 -0.244 1.00 79.62 73 PHE A N 1
ATOM 548 C CA . PHE A 1 73 ? 9.577 -9.029 -1.648 1.00 79.62 73 PHE A CA 1
ATOM 549 C C . PHE A 1 73 ? 9.893 -7.779 -2.475 1.00 79.62 73 PHE A C 1
ATOM 551 O O . PHE A 1 73 ? 9.756 -6.656 -1.985 1.00 79.62 73 PHE A O 1
ATOM 558 N N . PRO A 1 74 ? 10.271 -7.951 -3.756 1.00 80.06 74 PRO A N 1
ATOM 559 C CA . PRO A 1 74 ? 10.530 -6.832 -4.649 1.00 80.06 74 PRO A CA 1
ATOM 560 C C . PRO A 1 74 ? 9.255 -6.015 -4.932 1.00 80.06 74 PRO A C 1
ATOM 562 O O . PRO A 1 74 ? 8.133 -6.539 -4.854 1.00 80.06 74 PRO A O 1
ATOM 565 N N . PRO A 1 75 ? 9.401 -4.730 -5.312 1.00 71.81 75 PRO A N 1
ATOM 566 C CA . PRO A 1 75 ? 8.266 -3.887 -5.671 1.00 71.81 75 PRO A CA 1
ATOM 567 C C . PRO A 1 75 ? 7.460 -4.524 -6.813 1.00 71.81 75 PRO A C 1
ATOM 569 O O . PRO A 1 75 ? 8.018 -4.956 -7.817 1.00 71.81 75 PRO A O 1
ATOM 572 N N . GLY A 1 76 ? 6.135 -4.588 -6.656 1.00 71.62 76 GLY A N 1
ATOM 573 C CA . GLY A 1 76 ? 5.229 -5.192 -7.643 1.00 71.62 76 GLY A CA 1
ATOM 574 C C . GLY A 1 76 ? 4.942 -6.685 -7.446 1.00 71.62 76 GLY A C 1
ATOM 575 O O . GLY A 1 76 ? 4.042 -7.201 -8.107 1.00 71.62 76 GLY A O 1
ATOM 576 N N . TYR A 1 77 ? 5.604 -7.364 -6.499 1.00 81.06 77 TYR A N 1
ATOM 577 C CA . TYR A 1 77 ? 5.326 -8.772 -6.178 1.00 81.06 77 TYR A CA 1
ATOM 578 C C . TYR A 1 77 ? 3.853 -9.017 -5.830 1.00 81.06 77 TYR A C 1
ATOM 580 O O . TYR A 1 77 ? 3.237 -9.929 -6.369 1.00 81.06 77 TYR A O 1
ATOM 588 N N . LEU A 1 78 ? 3.259 -8.169 -4.981 1.00 82.00 78 LEU A N 1
ATOM 589 C CA . LEU A 1 78 ? 1.860 -8.323 -4.575 1.00 82.00 78 LEU A CA 1
ATOM 590 C C . LEU A 1 78 ? 0.896 -8.181 -5.761 1.00 82.00 78 LEU A C 1
ATOM 592 O O . LEU A 1 78 ? -0.053 -8.949 -5.878 1.00 82.00 78 LEU A O 1
ATOM 596 N N . TYR A 1 79 ? 1.163 -7.231 -6.661 1.00 78.56 79 TYR A N 1
ATOM 597 C CA . TYR A 1 79 ? 0.365 -7.044 -7.872 1.00 78.56 79 TYR A CA 1
ATOM 598 C C . TYR A 1 79 ? 0.462 -8.271 -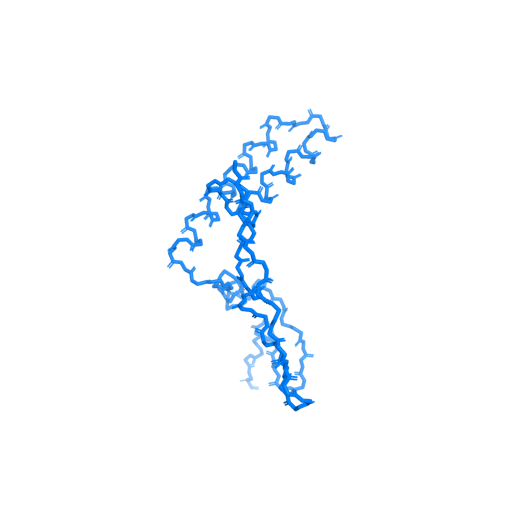8.785 1.00 78.56 79 TYR A C 1
ATOM 600 O O . TYR A 1 79 ? -0.554 -8.764 -9.267 1.00 78.56 79 TYR A O 1
ATOM 608 N N . HIS A 1 80 ? 1.671 -8.812 -8.960 1.00 78.62 80 HIS A N 1
ATOM 609 C CA . HIS A 1 80 ? 1.887 -10.034 -9.730 1.00 78.62 80 HIS A CA 1
ATOM 610 C C . HIS A 1 80 ? 1.217 -11.258 -9.087 1.00 78.62 80 HIS A C 1
ATOM 612 O O . HIS A 1 80 ? 0.578 -12.042 -9.782 1.00 78.62 80 HIS A O 1
ATOM 618 N N . TYR A 1 81 ? 1.301 -11.398 -7.764 1.00 80.75 81 TYR A N 1
ATOM 619 C CA . TYR A 1 81 ? 0.654 -12.475 -7.017 1.00 80.75 81 TYR A CA 1
ATOM 620 C C . TYR A 1 81 ? -0.873 -12.424 -7.158 1.00 80.75 81 TYR A C 1
ATOM 622 O O . TYR A 1 81 ? -1.500 -13.428 -7.487 1.00 80.75 81 TYR A O 1
ATOM 630 N N . LEU A 1 82 ? -1.477 -11.248 -6.976 1.00 81.38 82 LEU A N 1
ATOM 631 C CA . LEU A 1 82 ? -2.920 -11.049 -7.141 1.00 81.38 82 LEU A CA 1
ATOM 632 C C . LEU A 1 82 ? -3.374 -11.287 -8.587 1.00 81.38 82 LEU A C 1
ATOM 634 O O . LEU A 1 82 ? -4.443 -11.852 -8.814 1.00 81.38 82 LEU A O 1
ATOM 638 N N . TRP A 1 83 ? -2.553 -10.900 -9.563 1.00 77.56 83 TRP A N 1
ATOM 639 C CA . TRP A 1 83 ? -2.778 -11.207 -10.973 1.00 77.56 83 TRP A CA 1
ATOM 640 C C . TRP A 1 83 ? -2.720 -12.717 -11.252 1.00 77.56 83 TRP A C 1
ATOM 642 O O . TRP A 1 83 ? -3.629 -13.254 -11.881 1.00 77.56 83 TRP A O 1
ATOM 652 N N . TYR A 1 84 ? -1.716 -13.425 -10.725 1.00 74.94 84 TYR A N 1
ATOM 653 C CA . TYR A 1 84 ? -1.574 -14.878 -10.876 1.00 74.94 84 TYR A CA 1
ATOM 654 C C . TYR A 1 84 ? -2.765 -15.646 -10.282 1.00 74.94 84 TYR A C 1
ATOM 656 O O . TYR A 1 84 ? -3.270 -16.601 -10.880 1.00 74.94 84 TYR A O 1
ATOM 664 N N . GLN A 1 85 ? -3.254 -15.187 -9.129 1.00 80.69 85 GLN A N 1
ATOM 665 C CA . GLN A 1 85 ? -4.442 -15.727 -8.465 1.00 80.69 85 GLN A CA 1
ATOM 666 C C . GLN A 1 85 ? -5.758 -15.364 -9.180 1.00 80.69 85 GLN A C 1
ATOM 668 O O . GLN A 1 85 ? -6.805 -15.900 -8.834 1.00 80.69 85 GLN A O 1
ATOM 673 N N . GLY A 1 86 ? -5.727 -14.481 -10.185 1.00 76.31 86 GLY A N 1
ATOM 674 C CA . GLY A 1 86 ? -6.913 -14.074 -10.938 1.00 76.31 86 GLY A CA 1
ATOM 675 C C . GLY A 1 86 ? -7.796 -13.044 -10.226 1.00 76.31 86 GLY A C 1
ATOM 676 O O . GLY A 1 86 ? -8.961 -12.901 -10.581 1.00 76.31 86 GLY A O 1
ATOM 677 N N . PHE A 1 87 ? -7.268 -12.308 -9.241 1.00 79.00 87 PHE A N 1
ATOM 678 C CA . PHE A 1 87 ? -7.992 -11.205 -8.591 1.00 79.00 87 PHE A CA 1
ATOM 679 C C . PHE A 1 87 ? -7.925 -9.893 -9.381 1.00 79.00 87 PHE A C 1
ATOM 681 O O . PHE A 1 87 ? -8.771 -9.022 -9.192 1.00 79.00 87 PHE A O 1
ATOM 688 N N . ILE A 1 88 ? -6.920 -9.729 -10.248 1.00 74.25 88 ILE A N 1
ATOM 689 C CA . ILE A 1 88 ? -6.715 -8.503 -11.027 1.00 74.25 88 ILE A CA 1
ATOM 690 C C . ILE A 1 88 ? -6.928 -8.804 -12.515 1.00 74.25 88 ILE A C 1
ATOM 692 O O . ILE A 1 88 ? -6.130 -9.553 -13.086 1.00 74.25 88 ILE A O 1
ATOM 696 N N . PRO A 1 89 ? -7.957 -8.219 -13.162 1.00 68.00 89 PRO A N 1
ATOM 697 C CA . PRO A 1 89 ? -8.157 -8.383 -14.595 1.00 68.00 89 PRO A CA 1
ATOM 698 C C . PRO A 1 89 ? -7.002 -7.731 -15.349 1.00 68.00 89 PRO A C 1
ATOM 700 O O . PRO A 1 89 ? -6.662 -6.567 -15.116 1.00 68.00 89 PRO A O 1
ATOM 703 N N . ALA A 1 90 ? -6.391 -8.474 -16.270 1.00 66.81 90 ALA A N 1
ATOM 704 C CA . ALA A 1 90 ? -5.419 -7.881 -17.175 1.00 66.81 90 ALA A CA 1
ATOM 705 C C . ALA A 1 90 ? -6.147 -6.986 -18.185 1.00 66.81 90 ALA A C 1
ATOM 707 O O . ALA A 1 90 ? -7.255 -7.298 -18.629 1.00 66.81 90 ALA A O 1
ATOM 708 N N . LYS A 1 91 ? -5.507 -5.889 -18.612 1.00 62.16 91 LYS A N 1
ATOM 709 C CA . LYS A 1 91 ? -5.962 -5.188 -19.817 1.00 62.16 91 LYS A CA 1
ATOM 710 C C . LYS A 1 91 ? -5.901 -6.176 -20.977 1.00 62.16 91 LYS A C 1
ATOM 712 O O . LYS A 1 91 ? -4.812 -6.582 -21.384 1.00 62.16 91 LYS A O 1
ATOM 717 N N . VAL A 1 92 ? -7.072 -6.552 -21.489 1.00 62.44 92 VAL A N 1
ATOM 718 C CA . VAL A 1 92 ? -7.190 -7.452 -22.635 1.00 62.44 92 VAL A CA 1
ATOM 719 C C . VAL A 1 92 ? -6.479 -6.790 -23.807 1.00 62.44 92 VAL A C 1
ATOM 721 O O . VAL A 1 92 ? -6.948 -5.799 -24.361 1.00 62.44 92 VAL A O 1
ATOM 724 N N . THR A 1 93 ? -5.311 -7.315 -24.148 1.00 64.06 93 THR A N 1
ATOM 725 C CA . THR A 1 93 ? -4.516 -6.857 -25.285 1.00 64.06 93 THR A CA 1
ATOM 726 C C . THR A 1 93 ? -4.489 -8.001 -26.287 1.00 64.06 93 THR A C 1
ATOM 728 O O . THR A 1 93 ? -4.510 -9.159 -25.878 1.00 64.06 93 THR A O 1
ATOM 731 N N . LYS A 1 94 ? -4.412 -7.718 -27.595 1.00 62.78 94 LYS A N 1
ATOM 732 C CA . LYS A 1 94 ? -4.388 -8.758 -28.649 1.00 62.78 94 LYS A CA 1
ATOM 733 C C . LYS A 1 94 ? -3.372 -9.884 -28.374 1.00 62.78 94 LYS A C 1
ATOM 735 O O . LYS A 1 94 ? -3.612 -11.021 -28.754 1.00 62.78 94 LYS A O 1
ATOM 740 N N . TYR A 1 95 ? -2.267 -9.558 -27.703 1.00 64.25 95 TYR A N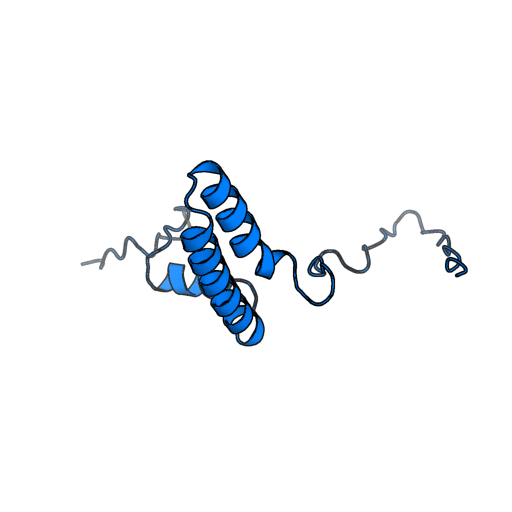 1
ATOM 741 C CA . TYR A 1 95 ? -1.154 -10.466 -27.417 1.00 64.25 95 TYR A CA 1
ATOM 742 C C . TYR A 1 95 ? -1.108 -10.987 -25.973 1.00 64.25 95 TYR A C 1
ATOM 744 O O . TYR A 1 95 ? -0.309 -11.868 -25.680 1.00 64.25 95 TYR A O 1
ATOM 752 N N . PHE A 1 96 ? -1.940 -10.457 -25.072 1.00 60.84 96 PHE A N 1
ATOM 753 C CA . PHE A 1 96 ? -1.982 -10.865 -23.666 1.00 60.84 96 PHE A CA 1
ATOM 754 C C . PHE A 1 96 ? -3.414 -11.284 -23.309 1.00 60.84 96 PHE A C 1
ATOM 756 O O . PHE A 1 96 ? -4.249 -10.418 -23.017 1.00 60.84 96 PHE A O 1
ATOM 763 N N . PRO A 1 97 ? -3.729 -12.594 -23.385 1.00 58.84 97 PRO A N 1
ATOM 764 C CA . PRO A 1 97 ? -5.023 -13.098 -22.958 1.00 58.84 97 PRO A CA 1
ATOM 765 C C . PRO A 1 97 ? -5.197 -12.888 -21.450 1.00 58.84 97 PRO A C 1
ATOM 767 O O . PRO A 1 97 ? -4.253 -12.996 -20.668 1.00 58.84 97 PRO A O 1
ATOM 770 N N . ASP A 1 98 ? -6.423 -12.561 -21.055 1.00 61.50 98 ASP A N 1
ATOM 771 C CA . ASP A 1 98 ? -6.789 -12.315 -19.663 1.00 61.50 98 ASP A C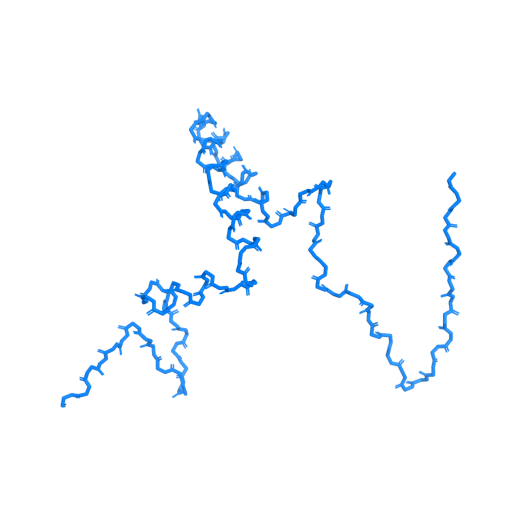A 1
ATOM 772 C C . ASP A 1 98 ? -6.691 -13.619 -18.850 1.00 61.50 98 ASP A C 1
ATOM 774 O O . ASP A 1 98 ? -7.427 -14.564 -19.152 1.00 61.50 98 ASP A O 1
ATOM 778 N N . PRO A 1 99 ? -5.827 -13.705 -17.822 1.00 60.62 99 PRO A N 1
ATOM 779 C CA . PRO A 1 99 ? -5.669 -14.917 -17.019 1.00 60.62 99 PRO A CA 1
ATOM 780 C C . PRO A 1 99 ? -6.896 -15.239 -16.162 1.00 60.62 99 PRO A C 1
ATOM 782 O O . PRO A 1 99 ? -6.967 -16.345 -15.633 1.00 60.62 99 PRO A O 1
ATOM 785 N N . ILE A 1 100 ? -7.854 -14.312 -16.015 1.00 61.12 100 ILE A N 1
ATOM 786 C CA . ILE A 1 100 ? -9.155 -14.581 -15.381 1.00 61.12 100 ILE A CA 1
ATOM 787 C C . ILE A 1 100 ? -10.049 -15.379 -16.333 1.00 61.12 100 ILE A C 1
ATOM 789 O O . ILE A 1 100 ? -10.774 -16.284 -15.923 1.00 61.12 100 ILE A O 1
ATOM 793 N N . LYS A 1 101 ? -9.943 -15.117 -17.638 1.00 60.16 101 LYS A N 1
ATOM 794 C CA . LYS A 1 101 ? -10.616 -15.886 -18.685 1.00 60.16 101 LYS A CA 1
ATOM 795 C C . LYS A 1 101 ? -9.763 -17.095 -19.050 1.00 60.16 101 LYS A C 1
ATOM 797 O O . LYS A 1 101 ? -9.394 -17.251 -20.215 1.00 60.16 101 LYS A O 1
ATOM 802 N N . ARG A 1 102 ? -9.485 -17.971 -18.074 1.00 56.59 102 ARG A N 1
ATOM 803 C CA . ARG A 1 102 ? -8.966 -19.326 -18.324 1.00 56.59 102 ARG A CA 1
ATOM 804 C C . ARG A 1 102 ? -10.035 -20.115 -19.083 1.00 56.59 102 ARG A C 1
ATOM 806 O O . ARG A 1 102 ? -10.709 -20.975 -18.527 1.00 56.59 102 ARG A O 1
ATOM 813 N N . ARG A 1 103 ? -10.255 -19.778 -20.355 1.00 54.72 103 ARG A N 1
ATOM 814 C CA . ARG A 1 103 ? -10.942 -20.664 -21.280 1.00 54.72 103 ARG A CA 1
ATOM 815 C C . ARG A 1 103 ? -10.006 -21.852 -21.416 1.00 54.72 103 ARG A C 1
ATOM 817 O O . ARG A 1 103 ? -8.979 -21.763 -22.081 1.00 54.72 103 ARG A O 1
ATOM 824 N N . PHE A 1 104 ? -10.329 -22.921 -20.699 1.00 53.88 104 PHE A N 1
ATOM 825 C CA . PHE A 1 104 ? -9.923 -24.254 -21.095 1.00 53.88 104 PHE A CA 1
ATOM 826 C C . PHE A 1 104 ? -10.415 -24.388 -22.534 1.00 53.88 104 PHE A C 1
ATOM 828 O O . PHE A 1 104 ? -11.621 -24.406 -22.770 1.00 53.88 104 PHE A O 1
ATOM 835 N N . TYR A 1 105 ? -9.504 -24.306 -23.500 1.00 49.12 105 TYR A N 1
ATOM 836 C CA . TYR A 1 105 ? -9.835 -24.727 -24.849 1.00 49.12 105 TYR A CA 1
ATOM 837 C C . TYR A 1 105 ? -10.165 -26.213 -24.726 1.00 49.12 105 TYR A C 1
ATOM 839 O O . TYR A 1 105 ? -9.294 -27.008 -24.373 1.00 49.12 105 TYR A O 1
ATOM 847 N N . GLN A 1 106 ? -11.444 -26.530 -24.891 1.00 45.59 106 GLN A N 1
ATOM 848 C CA . GLN A 1 106 ? -11.930 -27.874 -25.139 1.00 45.59 106 GLN A CA 1
ATOM 849 C C . GLN A 1 106 ? -12.210 -27.974 -26.634 1.00 45.59 106 GLN A C 1
ATOM 851 O O . GLN A 1 106 ? -12.717 -26.968 -27.187 1.00 45.59 106 GLN A O 1
#